Protein AF-A0AAD7LLN9-F1 (afdb_monomer_lite)

Foldseek 3Di:
DADDPQQQLQKKFKDWADPDDDDLVLQVVVQCCQLPVPPFWDDPDSGMTGGPHNVSVVCCLQVNDCDDPNIGMAMDRDDRPDDSVRDDRVDHDDDDDDPDDDPVCLDQVNVVVVQVVPDPRDDDDSPPDD

Organism: Quillaja saponaria (NCBI:txid32244)

Sequence (130 aa):
MGLTEEVENKTLVAKIVMSKPMNVNAVKSILLRAWHPNGGAAIQRLEHSVFKSEEERNIIEDEGPLSVFGNQVIMKRWPSKATLDEIDFSTTSFWLHARGLPPGLRIEANGWLLGAQVGKFLEVTNGGER

pLDDT: mean 75.22, std 12.17, range [36.16, 91.06]

Secondary structure (DSSP, 8-state):
-PPPHHHHTTEEEEEEE-SS---HHHHHHHHHHHH-TTS--EEEETTEEE-SSHHHHHHHHHHS-S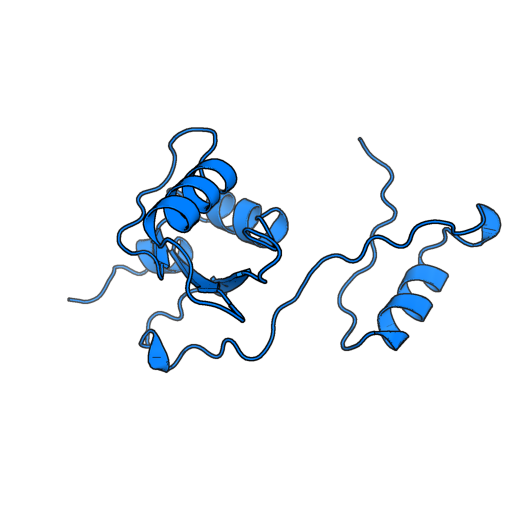EETTEEEEEEEPPTT--GGGS--S---------S--GGG-SHHHHHHHHHTTSS----------

Radius of gyration: 17.03 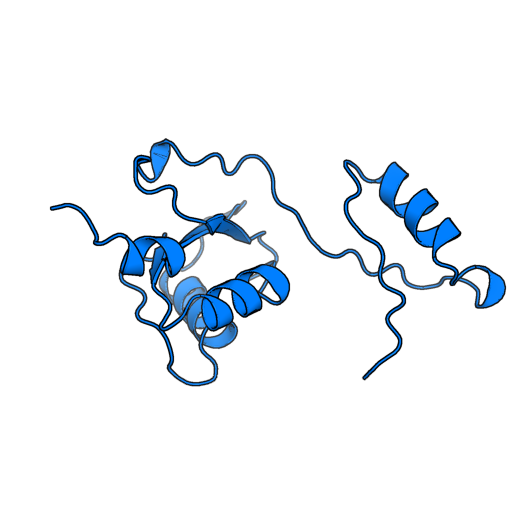Å; chains: 1; bounding box: 39×35×44 Å

Structure (mmCIF, N/CA/C/O backbone):
data_AF-A0AAD7LLN9-F1
#
_entry.id   AF-A0AAD7LLN9-F1
#
loop_
_atom_site.group_PDB
_atom_site.id
_atom_site.type_symbol
_atom_site.label_atom_id
_atom_site.label_alt_id
_atom_site.label_comp_id
_atom_site.label_asym_id
_atom_site.label_entity_id
_atom_site.label_seq_id
_atom_site.pdbx_PDB_ins_code
_atom_site.Cartn_x
_atom_site.Cartn_y
_atom_site.Cartn_z
_atom_site.occupancy
_atom_site.B_iso_or_equiv
_atom_site.auth_seq_id
_atom_site.auth_comp_id
_atom_site.auth_asym_id
_atom_site.auth_atom_id
_atom_site.pdbx_PDB_model_num
ATOM 1 N N . MET A 1 1 ? -20.807 5.720 19.784 1.00 37.66 1 MET A N 1
ATOM 2 C CA . MET A 1 1 ? -19.883 6.799 20.186 1.00 37.66 1 MET A CA 1
ATOM 3 C C . MET A 1 1 ? -19.111 7.155 18.930 1.00 37.66 1 MET A C 1
ATOM 5 O O . MET A 1 1 ? -18.342 6.320 18.479 1.00 37.66 1 MET A O 1
ATOM 9 N N . GLY A 1 2 ? -19.468 8.257 18.266 1.00 45.22 2 GLY A N 1
ATOM 10 C CA . GLY A 1 2 ? -18.829 8.653 17.007 1.00 45.22 2 GLY A CA 1
ATOM 11 C C . GLY A 1 2 ? -17.394 9.090 17.275 1.00 45.22 2 GLY A C 1
ATOM 12 O O . GLY A 1 2 ? -17.155 9.799 18.253 1.00 45.22 2 GLY A O 1
ATOM 13 N N . LEU A 1 3 ? -16.454 8.615 16.462 1.00 52.66 3 LEU A N 1
ATOM 14 C CA . LEU A 1 3 ? -15.095 9.149 16.445 1.00 52.66 3 LEU A CA 1
ATOM 15 C C . LEU A 1 3 ? -15.164 10.595 15.924 1.00 52.66 3 LEU A C 1
ATOM 17 O O . LEU A 1 3 ? -16.052 10.932 15.145 1.00 52.66 3 LEU A O 1
ATOM 21 N N . THR A 1 4 ? -14.299 11.475 16.421 1.00 58.25 4 THR A N 1
ATOM 22 C CA . THR A 1 4 ? -14.208 12.852 15.922 1.00 58.25 4 THR A CA 1
ATOM 23 C C . THR A 1 4 ? -13.581 12.851 14.525 1.00 58.25 4 THR A C 1
ATOM 25 O O . THR A 1 4 ? -12.720 12.019 14.251 1.00 58.25 4 THR A O 1
ATOM 28 N N . GLU A 1 5 ? -13.963 13.794 13.660 1.00 59.72 5 GLU A N 1
ATOM 29 C CA . GLU A 1 5 ? -13.456 13.946 12.276 1.00 59.72 5 GLU A CA 1
ATOM 30 C C . GLU A 1 5 ? -11.912 13.936 12.197 1.00 59.72 5 GLU A C 1
ATOM 32 O O . GLU A 1 5 ? -11.308 13.372 11.289 1.00 59.72 5 GLU A O 1
ATOM 37 N N . GLU A 1 6 ? -11.248 14.452 13.234 1.00 59.22 6 GLU A N 1
ATOM 38 C CA . GLU A 1 6 ? -9.788 14.437 13.362 1.00 59.22 6 GLU A CA 1
ATOM 39 C C . GLU A 1 6 ? -9.187 13.023 13.507 1.00 59.22 6 GLU A C 1
ATOM 41 O O . GLU A 1 6 ? -8.081 12.759 13.039 1.00 59.22 6 GLU A O 1
ATOM 46 N N . VAL A 1 7 ? -9.896 12.094 14.154 1.00 63.81 7 VAL A N 1
ATOM 47 C CA . VAL A 1 7 ? -9.470 10.690 14.269 1.00 63.81 7 VAL A CA 1
ATOM 48 C C . VAL A 1 7 ? -9.667 9.966 12.937 1.00 63.81 7 VAL A C 1
ATOM 50 O O . VAL A 1 7 ? -8.888 9.078 12.598 1.00 63.81 7 VAL A O 1
ATOM 53 N N . GLU A 1 8 ? -10.666 10.361 12.152 1.00 67.94 8 GLU A N 1
ATOM 54 C CA . GLU A 1 8 ? -11.024 9.721 10.883 1.00 67.94 8 GLU A CA 1
ATOM 55 C C . GLU A 1 8 ? -9.929 9.903 9.833 1.00 67.94 8 GLU A C 1
ATOM 57 O O . GLU A 1 8 ? -9.432 8.916 9.284 1.00 67.94 8 GLU A O 1
ATOM 62 N N . ASN A 1 9 ? -9.460 11.138 9.635 1.00 71.88 9 ASN A N 1
ATOM 63 C CA . ASN A 1 9 ? -8.377 11.418 8.688 1.00 71.88 9 ASN A CA 1
ATOM 64 C C . ASN A 1 9 ? -7.047 10.768 9.085 1.00 71.88 9 ASN A C 1
ATOM 66 O O . ASN A 1 9 ? -6.151 10.601 8.258 1.00 71.88 9 ASN A O 1
ATOM 70 N N . LYS A 1 10 ? -6.927 10.358 10.347 1.00 75.25 10 LYS A N 1
ATOM 71 C CA . LYS A 1 10 ? -5.749 9.697 10.897 1.00 75.25 10 LYS A CA 1
ATOM 72 C C . LYS A 1 10 ? -5.913 8.182 10.994 1.00 75.25 10 LYS A C 1
ATOM 74 O O . LYS A 1 10 ? -5.039 7.535 11.554 1.00 75.25 10 LYS A O 1
ATOM 79 N N . THR A 1 11 ? -6.986 7.578 10.480 1.00 77.88 11 THR A N 1
ATOM 80 C CA . THR A 1 11 ? -7.225 6.132 10.632 1.00 77.88 11 THR A CA 1
ATOM 81 C C . THR A 1 11 ? -6.987 5.360 9.331 1.00 77.88 11 THR A C 1
ATOM 83 O O . THR A 1 11 ? -7.528 5.693 8.272 1.00 77.88 11 THR A O 1
ATOM 86 N N . LEU A 1 12 ? -6.211 4.272 9.417 1.00 80.12 12 LEU A N 1
ATOM 87 C CA . LEU A 1 12 ? -6.177 3.218 8.397 1.00 80.12 12 LEU A CA 1
ATOM 88 C C . LEU A 1 12 ? -6.818 1.945 8.912 1.00 80.12 12 LEU A C 1
ATOM 90 O O . LEU A 1 12 ? -6.664 1.565 10.070 1.00 80.12 12 LEU A O 1
ATOM 94 N N . VAL A 1 13 ? -7.452 1.243 7.988 1.00 81.75 13 VAL A N 1
ATOM 95 C CA . VAL A 1 13 ? -7.971 -0.105 8.168 1.00 81.75 13 VAL A CA 1
ATOM 96 C C . VAL A 1 13 ? -7.126 -1.041 7.341 1.00 81.75 13 VAL A C 1
ATOM 98 O O . VAL A 1 13 ? -6.824 -0.734 6.187 1.00 81.75 13 VAL A O 1
ATOM 101 N N . ALA A 1 14 ? -6.749 -2.174 7.916 1.00 79.81 14 ALA A N 1
ATOM 102 C CA . ALA A 1 14 ? -5.925 -3.158 7.244 1.00 79.81 14 ALA A CA 1
ATOM 103 C C . ALA A 1 14 ? -6.585 -4.535 7.269 1.00 79.81 14 ALA A C 1
ATOM 105 O O . ALA A 1 14 ? -7.024 -5.021 8.311 1.00 79.81 14 ALA A O 1
ATOM 106 N N . LYS A 1 15 ? -6.585 -5.197 6.112 1.00 82.38 15 LYS A N 1
ATOM 107 C CA . LYS A 1 15 ? -6.981 -6.595 5.959 1.00 82.38 15 LYS A CA 1
ATOM 108 C C . LYS A 1 15 ? -5.835 -7.382 5.355 1.00 82.38 15 LYS A C 1
ATOM 110 O O . LYS A 1 15 ? -5.232 -6.967 4.370 1.00 82.38 15 LYS A O 1
ATOM 115 N N . ILE A 1 16 ? -5.551 -8.543 5.928 1.00 80.88 16 ILE A N 1
ATOM 116 C CA . ILE A 1 16 ? -4.494 -9.428 5.439 1.00 80.88 16 ILE A CA 1
ATOM 117 C C . ILE A 1 16 ? -5.139 -10.564 4.663 1.00 80.88 16 ILE A C 1
ATOM 119 O O . ILE A 1 16 ? -5.946 -11.318 5.210 1.00 80.88 16 ILE A O 1
ATOM 123 N N . VAL A 1 17 ? -4.768 -10.698 3.394 1.00 80.88 17 VAL A N 1
ATOM 124 C CA . VAL A 1 17 ? -5.216 -11.799 2.542 1.00 80.88 17 VAL A CA 1
ATOM 125 C C . VAL A 1 17 ? -4.273 -12.972 2.766 1.00 80.88 17 VAL A C 1
ATOM 127 O O . VAL A 1 17 ? -3.182 -13.024 2.202 1.00 80.88 17 VAL A O 1
ATOM 130 N N . MET A 1 18 ? -4.680 -13.891 3.642 1.00 78.19 18 MET A N 1
ATOM 131 C CA . MET A 1 18 ? -3.881 -15.052 4.030 1.00 78.19 18 MET A CA 1
ATOM 132 C C . MET A 1 18 ? -4.436 -16.351 3.443 1.00 78.19 18 MET A C 1
ATOM 134 O O . MET A 1 18 ? -5.641 -16.587 3.464 1.00 78.19 18 MET A O 1
ATOM 138 N N . SER A 1 19 ? -3.545 -17.213 2.950 1.00 74.31 19 SER A N 1
ATOM 139 C CA . SER A 1 19 ? -3.906 -18.556 2.457 1.00 74.31 19 SER A CA 1
ATOM 140 C C . SER A 1 19 ? -3.939 -19.616 3.564 1.00 74.31 19 SER A C 1
ATOM 142 O O . SER A 1 19 ? -4.532 -20.680 3.390 1.00 74.31 19 SER A O 1
ATOM 144 N N . LYS A 1 20 ? -3.296 -19.342 4.707 1.00 79.56 20 LYS A N 1
ATOM 145 C CA . LYS A 1 20 ? -3.217 -20.226 5.877 1.00 79.56 20 LYS A CA 1
ATOM 146 C C . LYS A 1 20 ? -3.375 -19.415 7.166 1.00 79.56 20 LYS A C 1
ATOM 148 O O . LYS A 1 20 ? -2.937 -18.263 7.194 1.00 79.56 20 LYS A O 1
ATOM 153 N N . PRO A 1 21 ? -3.931 -20.002 8.242 1.00 77.25 21 PRO A N 1
ATOM 154 C CA . PRO A 1 21 ? -3.974 -19.354 9.547 1.00 77.25 21 PRO A CA 1
ATOM 155 C C . PRO A 1 21 ? -2.561 -18.998 10.021 1.00 77.25 21 PRO A C 1
ATOM 157 O O . PRO A 1 21 ? -1.647 -19.819 9.936 1.00 77.25 21 PRO A O 1
ATOM 160 N N . MET A 1 22 ? -2.385 -17.782 10.535 1.00 75.75 22 MET A N 1
ATOM 161 C CA . MET A 1 22 ? -1.107 -17.294 11.051 1.00 75.75 22 MET A CA 1
ATOM 162 C C . MET A 1 22 ? -1.213 -16.887 12.515 1.00 75.75 22 MET A C 1
ATOM 164 O O . MET A 1 22 ? -2.288 -16.567 13.022 1.00 75.75 22 MET A O 1
ATOM 168 N N . ASN A 1 23 ? -0.064 -16.850 13.193 1.00 82.62 23 ASN A N 1
ATOM 169 C CA . ASN A 1 23 ? 0.016 -16.298 14.535 1.00 82.62 23 ASN A CA 1
ATOM 170 C C . ASN A 1 23 ? -0.266 -14.789 14.485 1.00 82.62 23 ASN A C 1
ATOM 172 O O . ASN A 1 23 ? 0.576 -13.990 14.073 1.00 82.62 23 ASN A O 1
ATOM 176 N N . VAL A 1 24 ? -1.456 -14.417 14.950 1.00 75.38 24 VAL A N 1
ATOM 177 C CA . VAL A 1 24 ? -1.946 -13.037 14.987 1.00 75.38 24 VAL A CA 1
ATOM 178 C C . VAL A 1 24 ? -0.981 -12.104 15.723 1.00 75.38 24 VAL A C 1
ATOM 180 O O . VAL A 1 24 ? -0.779 -10.974 15.292 1.00 75.38 24 VAL A O 1
ATOM 183 N N . ASN A 1 25 ? -0.331 -12.561 16.795 1.00 78.62 25 ASN A N 1
ATOM 184 C CA . ASN A 1 25 ? 0.606 -11.732 17.556 1.00 78.62 25 ASN A CA 1
ATOM 185 C C . ASN A 1 25 ? 1.916 -11.488 16.796 1.00 78.62 25 ASN A C 1
ATOM 187 O O . ASN A 1 25 ? 2.466 -10.392 16.871 1.00 78.62 25 ASN A O 1
ATOM 191 N N . ALA A 1 26 ? 2.394 -12.473 16.033 1.00 80.12 26 ALA A N 1
ATOM 192 C CA . ALA A 1 26 ? 3.573 -12.304 15.182 1.00 80.12 26 ALA A CA 1
ATOM 193 C C . ALA A 1 26 ? 3.294 -11.342 14.018 1.00 80.12 26 ALA A C 1
ATOM 195 O O . ALA A 1 26 ? 4.119 -10.503 13.675 1.00 80.12 26 ALA A O 1
ATOM 196 N N . VAL A 1 27 ? 2.097 -11.424 13.439 1.00 77.62 27 VAL A N 1
ATOM 197 C CA . VAL A 1 27 ? 1.641 -10.472 12.423 1.00 77.62 27 VAL A CA 1
ATOM 198 C C . VAL A 1 27 ? 1.554 -9.057 13.005 1.00 77.62 27 VAL A C 1
ATOM 200 O O . VAL A 1 27 ? 2.079 -8.122 12.403 1.00 77.62 27 VAL A O 1
ATOM 203 N N . LYS A 1 28 ? 0.967 -8.902 14.204 1.00 74.88 28 LYS A N 1
ATOM 204 C CA . LYS A 1 28 ? 0.918 -7.616 14.921 1.00 74.88 28 LYS A CA 1
ATOM 205 C C . LYS A 1 28 ? 2.301 -7.021 15.106 1.00 74.88 28 LYS A C 1
ATOM 207 O O . LYS A 1 28 ? 2.477 -5.845 14.825 1.00 74.88 28 LYS A O 1
ATOM 212 N N . SER A 1 29 ? 3.268 -7.801 15.587 1.00 77.12 29 SER A N 1
ATOM 213 C CA . SER A 1 29 ? 4.600 -7.270 15.885 1.00 77.12 29 SER A CA 1
ATOM 214 C C . SER A 1 29 ? 5.329 -6.790 14.629 1.00 77.12 29 SER A C 1
ATOM 216 O O . SER A 1 29 ? 5.998 -5.760 14.677 1.00 77.12 29 SER A O 1
ATOM 218 N N . ILE A 1 30 ? 5.158 -7.482 13.498 1.00 78.75 30 ILE A N 1
ATOM 219 C CA . ILE A 1 30 ? 5.727 -7.064 12.212 1.00 78.75 30 ILE A CA 1
ATOM 220 C C . ILE A 1 30 ? 5.077 -5.772 11.728 1.00 78.75 30 ILE A C 1
ATOM 222 O O . ILE A 1 30 ? 5.795 -4.828 11.406 1.00 78.75 30 ILE A O 1
ATOM 226 N N . LEU A 1 31 ? 3.742 -5.716 11.706 1.00 75.31 31 LEU A N 1
ATOM 227 C CA . LEU A 1 31 ? 3.016 -4.520 11.277 1.00 75.31 31 LEU A CA 1
ATOM 228 C C . LEU A 1 31 ? 3.339 -3.322 12.170 1.00 75.31 31 LEU A C 1
ATOM 230 O O . LEU A 1 31 ? 3.668 -2.261 11.659 1.00 75.31 31 LEU A O 1
ATOM 234 N N . LEU A 1 32 ? 3.361 -3.513 13.492 1.00 73.31 32 LEU A N 1
ATOM 235 C CA . LEU A 1 32 ? 3.759 -2.483 14.454 1.00 73.31 32 LEU A CA 1
ATOM 236 C C . LEU A 1 32 ? 5.165 -1.954 14.172 1.00 73.31 32 LEU A C 1
ATOM 238 O O . LEU A 1 32 ? 5.376 -0.747 14.162 1.00 73.31 32 LEU A O 1
ATOM 242 N N . ARG A 1 33 ? 6.135 -2.842 13.937 1.00 73.88 33 ARG A N 1
ATOM 243 C CA . ARG A 1 33 ? 7.519 -2.437 13.670 1.00 73.88 33 ARG A CA 1
ATOM 244 C C . AR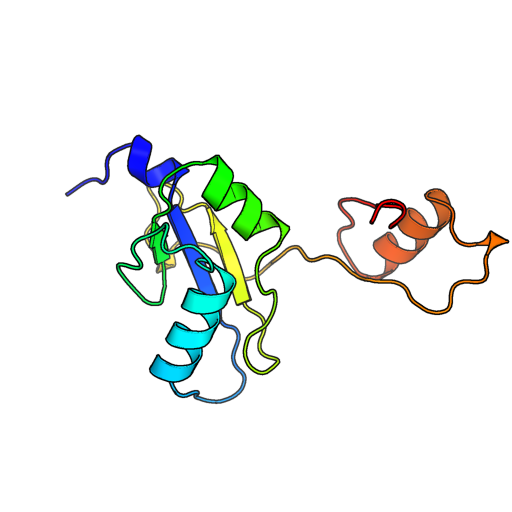G A 1 33 ? 7.655 -1.690 12.346 1.00 73.88 33 ARG A C 1
ATOM 246 O O . ARG A 1 33 ? 8.445 -0.756 12.262 1.00 73.88 33 ARG A O 1
ATOM 253 N N . ALA A 1 34 ? 6.922 -2.123 11.326 1.00 72.31 34 ALA A N 1
ATOM 254 C CA . ALA A 1 34 ? 6.967 -1.525 10.001 1.00 72.31 34 ALA A CA 1
ATOM 255 C C . ALA A 1 34 ? 6.238 -0.174 9.948 1.00 72.31 34 ALA A C 1
ATOM 257 O O . ALA A 1 34 ? 6.729 0.751 9.314 1.00 72.31 34 ALA A O 1
ATOM 258 N N . TRP A 1 35 ? 5.102 -0.044 10.636 1.00 72.19 35 TRP A N 1
ATOM 259 C CA . TRP A 1 35 ? 4.308 1.186 10.669 1.00 72.19 35 TRP A CA 1
ATOM 260 C C . TRP A 1 35 ? 4.770 2.193 11.719 1.00 72.19 35 TRP A C 1
ATOM 262 O O . TRP A 1 35 ? 4.487 3.381 11.597 1.00 72.19 35 TRP A O 1
ATOM 272 N N . HIS A 1 36 ? 5.465 1.740 12.764 1.00 68.62 36 HIS A N 1
ATOM 273 C CA . HIS A 1 36 ? 5.840 2.587 13.896 1.00 68.62 36 HIS A CA 1
ATOM 274 C C . HIS A 1 36 ? 7.301 2.402 14.314 1.00 68.62 36 HIS A C 1
ATOM 276 O O . HIS A 1 36 ? 7.568 2.129 15.489 1.00 68.62 36 HIS A O 1
ATOM 282 N N . PRO A 1 37 ? 8.277 2.610 13.410 1.00 57.19 37 PRO A N 1
ATOM 283 C CA . PRO A 1 37 ? 9.688 2.538 13.782 1.00 57.19 37 PRO A CA 1
ATOM 284 C C . PRO A 1 37 ? 10.050 3.519 14.916 1.00 57.19 37 PRO A C 1
ATOM 286 O O . PRO A 1 37 ? 10.955 3.228 15.692 1.00 57.19 37 PRO A O 1
ATOM 289 N N . ASN A 1 38 ? 9.292 4.618 15.070 1.00 55.81 38 ASN A N 1
ATOM 290 C CA . ASN A 1 38 ? 9.537 5.686 16.050 1.00 55.81 38 ASN A CA 1
ATOM 291 C C . ASN A 1 38 ? 8.427 5.859 17.122 1.00 55.81 38 ASN A C 1
ATOM 293 O O . ASN A 1 38 ? 8.346 6.908 17.757 1.00 55.81 38 ASN A O 1
ATOM 297 N N . GLY A 1 39 ? 7.556 4.860 17.348 1.00 55.03 39 GLY A N 1
ATOM 298 C CA . GLY A 1 39 ? 6.606 4.868 18.486 1.00 55.03 39 GLY A CA 1
ATOM 299 C C . GLY A 1 39 ? 5.438 5.864 18.375 1.00 55.03 39 GLY A C 1
ATOM 300 O O . GLY A 1 39 ? 4.913 6.357 19.377 1.00 55.03 39 GLY A O 1
ATOM 301 N N . GLY A 1 40 ? 5.052 6.203 17.146 1.00 49.69 40 GLY A N 1
ATOM 302 C CA . GLY A 1 40 ? 4.037 7.198 16.826 1.00 49.69 40 GLY A CA 1
ATOM 303 C C . GLY A 1 40 ? 2.632 6.847 17.312 1.00 49.69 40 GLY A C 1
ATOM 304 O O . GLY A 1 40 ? 2.051 7.548 18.132 1.00 49.69 40 GLY A O 1
ATOM 305 N N . ALA A 1 41 ? 2.088 5.743 16.837 1.00 52.00 41 ALA A N 1
ATOM 306 C CA . ALA A 1 41 ? 0.647 5.609 16.733 1.00 52.00 41 ALA A CA 1
ATOM 307 C C . ALA A 1 41 ? 0.078 4.429 17.529 1.00 52.00 41 ALA A C 1
ATOM 309 O O . ALA A 1 41 ? 0.760 3.442 17.812 1.00 52.00 41 ALA A O 1
ATOM 310 N N . ALA A 1 42 ? -1.180 4.574 17.954 1.00 50.41 42 ALA A N 1
ATOM 311 C CA . ALA A 1 42 ? -1.856 3.622 18.824 1.00 50.41 42 ALA A CA 1
ATOM 312 C C . ALA A 1 42 ? -2.684 2.647 17.978 1.00 50.41 42 ALA A C 1
ATOM 314 O O . ALA A 1 42 ? -3.720 3.007 17.415 1.00 50.41 42 ALA A O 1
ATOM 315 N N . ILE A 1 43 ? -2.254 1.384 17.916 1.00 52.47 43 ILE A N 1
ATOM 316 C CA . ILE A 1 43 ? -3.102 0.310 17.391 1.00 52.47 43 ILE A CA 1
ATOM 317 C C . ILE A 1 43 ? -4.178 0.006 18.432 1.00 52.47 43 ILE A C 1
ATOM 319 O O . ILE A 1 43 ? -3.886 -0.571 19.481 1.00 52.47 43 ILE A O 1
ATOM 323 N N . GLN A 1 44 ? -5.430 0.361 18.135 1.00 54.28 44 GLN A N 1
ATOM 324 C CA . GLN A 1 44 ? -6.562 -0.064 18.961 1.00 54.28 44 GLN A CA 1
ATOM 325 C C . GLN A 1 44 ? -6.967 -1.512 18.649 1.00 54.28 44 GLN A C 1
ATOM 327 O O . GLN A 1 44 ? -7.310 -2.253 19.572 1.00 54.28 44 GLN A O 1
ATOM 332 N N . ARG A 1 45 ? -6.892 -1.957 17.380 1.00 55.44 45 ARG A N 1
ATOM 333 C CA . ARG A 1 45 ? -7.212 -3.337 16.961 1.00 55.44 45 ARG A CA 1
ATOM 334 C C . ARG A 1 45 ? -6.357 -3.802 15.782 1.00 55.44 45 ARG A C 1
ATOM 336 O O . ARG A 1 45 ? -5.855 -3.000 15.016 1.00 55.44 45 ARG A O 1
ATOM 343 N N . LEU A 1 46 ? -6.234 -5.122 15.604 1.00 56.25 46 LEU A N 1
ATOM 344 C CA . LEU A 1 46 ? -5.510 -5.739 14.475 1.00 56.25 46 LEU A CA 1
ATOM 345 C C . LEU A 1 46 ? -5.981 -5.215 13.102 1.00 56.25 46 LEU A C 1
ATOM 347 O O . LEU A 1 46 ? -5.216 -5.205 12.147 1.00 56.25 46 LEU A O 1
ATOM 351 N N . GLU A 1 47 ? -7.246 -4.810 13.037 1.00 60.75 47 GLU A N 1
ATOM 352 C CA . GLU A 1 47 ? -7.958 -4.438 11.818 1.00 60.75 47 GLU A CA 1
ATOM 353 C C . GLU A 1 47 ? -7.888 -2.934 11.525 1.00 60.75 47 GLU A C 1
ATOM 355 O O . GLU A 1 47 ? -8.170 -2.541 10.401 1.00 60.75 47 GLU A O 1
ATOM 360 N N . HIS A 1 48 ? -7.497 -2.085 12.486 1.00 66.50 48 HIS A N 1
ATOM 361 C CA . HIS A 1 48 ? -7.348 -0.645 12.256 1.00 66.50 48 HIS A CA 1
ATOM 362 C C . HIS A 1 48 ? -6.334 0.025 13.192 1.00 66.50 48 HIS A C 1
ATOM 364 O O . HIS A 1 48 ? -6.265 -0.250 14.395 1.00 66.50 48 HIS A O 1
ATOM 370 N N . SER A 1 49 ? -5.596 0.974 12.627 1.00 68.38 49 SER A N 1
ATOM 371 C CA . SER A 1 49 ? -4.565 1.765 13.294 1.00 68.38 49 SER A CA 1
ATOM 372 C C . SER A 1 49 ? -4.912 3.246 13.205 1.00 68.38 49 SER A C 1
ATOM 374 O O . SER A 1 49 ? -5.279 3.731 12.134 1.00 68.38 49 SER A O 1
ATOM 376 N N . VAL A 1 50 ? -4.768 3.961 14.323 1.00 65.94 50 VAL A N 1
ATOM 377 C CA . VAL A 1 50 ? -4.948 5.417 14.389 1.00 65.94 50 VAL A CA 1
ATOM 378 C C . VAL A 1 50 ? -3.578 6.072 14.513 1.00 65.94 50 VAL A C 1
ATOM 380 O O . VAL A 1 50 ? -2.850 5.810 15.474 1.00 65.94 50 VAL A O 1
ATOM 383 N N . PHE A 1 51 ? -3.239 6.916 13.545 1.00 70.69 51 PHE A N 1
ATOM 384 C CA . PHE A 1 51 ? -1.978 7.643 13.450 1.00 70.69 51 PHE A CA 1
ATOM 385 C C . PHE A 1 51 ? -2.006 8.973 14.210 1.00 70.69 51 PHE A C 1
ATOM 387 O O . PHE A 1 51 ? -3.070 9.484 14.559 1.00 70.69 51 PHE A O 1
ATOM 394 N N . LYS A 1 52 ? -0.831 9.544 14.506 1.00 66.31 52 LYS A N 1
ATOM 395 C CA . LYS A 1 52 ? -0.737 10.845 15.195 1.00 66.31 52 LYS A CA 1
ATOM 396 C C . LYS A 1 52 ? -1.134 12.005 14.286 1.00 66.31 52 LYS A C 1
ATOM 398 O O . LYS A 1 52 ? -1.723 12.981 14.761 1.00 66.31 52 LYS A O 1
ATOM 403 N N . SER A 1 53 ? -0.821 11.899 12.997 1.00 73.25 53 SER A N 1
ATOM 404 C CA . SER A 1 53 ? -1.129 12.914 11.992 1.00 73.25 53 SER A CA 1
ATOM 405 C C . SER A 1 53 ? -1.514 12.292 10.651 1.00 73.25 53 SER A C 1
ATOM 407 O O . SER A 1 53 ? -1.300 11.100 10.413 1.00 73.25 53 SER A O 1
ATOM 409 N N . GLU A 1 54 ? -2.109 13.108 9.782 1.00 78.00 54 GLU A N 1
ATOM 410 C CA . GLU A 1 54 ? -2.463 12.700 8.421 1.00 78.00 54 GLU A CA 1
ATOM 411 C C . GLU A 1 54 ? -1.208 12.394 7.593 1.00 78.00 54 GLU A C 1
ATOM 413 O O . GLU A 1 54 ? -1.206 11.454 6.803 1.00 78.00 54 GLU A O 1
ATOM 418 N N . GLU A 1 55 ? -0.114 13.126 7.817 1.00 78.31 55 GLU A N 1
ATOM 419 C CA . GLU A 1 55 ? 1.170 12.907 7.149 1.00 78.31 55 GLU A CA 1
ATOM 420 C C . GLU A 1 55 ? 1.769 11.547 7.510 1.00 78.31 55 GLU A C 1
ATOM 422 O O . GLU A 1 55 ? 2.180 10.811 6.618 1.00 78.31 55 GLU A O 1
ATOM 427 N N . GLU A 1 56 ? 1.770 11.172 8.796 1.00 74.75 56 GLU A N 1
ATOM 428 C CA . GLU A 1 56 ? 2.238 9.847 9.229 1.00 74.75 56 GLU A CA 1
ATOM 429 C C . GLU A 1 56 ? 1.415 8.738 8.561 1.00 74.75 56 GLU A C 1
ATOM 431 O O . GLU A 1 56 ? 1.957 7.750 8.065 1.00 74.75 56 GLU A O 1
ATOM 436 N N . ARG A 1 57 ? 0.096 8.930 8.488 1.00 80.50 57 ARG A N 1
ATOM 437 C CA . ARG A 1 57 ? -0.820 8.000 7.833 1.00 80.50 57 ARG A CA 1
ATOM 438 C C . ARG A 1 57 ? -0.573 7.903 6.321 1.00 80.50 57 ARG A C 1
ATOM 440 O O . ARG A 1 57 ? -0.616 6.798 5.787 1.00 80.50 57 ARG A O 1
ATOM 447 N N . ASN A 1 58 ? -0.312 9.020 5.641 1.00 79.69 58 ASN A N 1
ATOM 448 C CA . ASN A 1 58 ? -0.005 9.044 4.206 1.00 79.69 58 ASN A CA 1
ATOM 449 C C . ASN A 1 58 ? 1.327 8.347 3.905 1.00 79.69 58 ASN A C 1
ATOM 451 O O . ASN A 1 58 ? 1.373 7.508 3.016 1.00 79.69 58 ASN A O 1
ATOM 455 N N . ILE A 1 59 ? 2.369 8.590 4.709 1.00 77.25 59 ILE A N 1
ATOM 456 C CA . ILE A 1 59 ? 3.659 7.894 4.574 1.00 77.25 59 ILE A CA 1
ATOM 457 C C . ILE A 1 59 ? 3.468 6.379 4.684 1.00 77.25 59 ILE A C 1
ATOM 459 O O . ILE A 1 59 ? 4.014 5.630 3.885 1.00 77.25 59 ILE A O 1
ATOM 463 N N . ILE A 1 60 ? 2.669 5.900 5.641 1.00 76.44 60 ILE A N 1
ATOM 464 C CA . ILE A 1 60 ? 2.405 4.462 5.779 1.00 76.44 60 ILE A CA 1
ATOM 465 C C . ILE A 1 60 ? 1.510 3.911 4.662 1.00 76.44 60 ILE A C 1
ATOM 467 O O . ILE A 1 60 ? 1.672 2.754 4.280 1.00 76.44 60 ILE A O 1
ATOM 471 N N . GLU A 1 61 ? 0.581 4.701 4.124 1.00 77.25 61 GLU A N 1
ATOM 472 C CA . GLU A 1 61 ? -0.188 4.309 2.938 1.00 77.25 61 GLU A CA 1
ATOM 473 C C . GLU A 1 61 ? 0.721 4.135 1.709 1.00 77.25 61 GLU A C 1
ATOM 475 O O . GLU A 1 61 ? 0.560 3.150 0.987 1.00 77.25 61 GLU A O 1
ATOM 480 N N . ASP A 1 62 ? 1.699 5.025 1.526 1.00 75.75 62 ASP A N 1
ATOM 481 C CA . ASP A 1 62 ? 2.582 5.052 0.354 1.00 75.75 62 ASP A CA 1
ATOM 482 C C . ASP A 1 62 ? 3.788 4.096 0.476 1.00 75.75 62 ASP A C 1
ATOM 484 O O . ASP A 1 62 ? 4.165 3.432 -0.492 1.00 75.75 62 ASP A O 1
ATOM 488 N N . GLU A 1 63 ? 4.393 3.997 1.665 1.00 70.94 63 GLU A N 1
ATOM 489 C CA . GLU A 1 63 ? 5.621 3.226 1.926 1.00 70.94 63 GLU A CA 1
ATOM 490 C C . GLU A 1 63 ? 5.387 1.900 2.666 1.00 70.94 63 GLU A C 1
ATOM 492 O O . GLU A 1 63 ? 6.309 1.089 2.808 1.00 70.94 63 GLU A O 1
ATOM 497 N N . GLY A 1 64 ? 4.182 1.679 3.199 1.00 66.00 64 GLY A N 1
ATOM 498 C CA . GLY A 1 64 ? 3.916 0.611 4.156 1.00 66.00 64 GLY A CA 1
ATOM 499 C C . GLY A 1 64 ? 4.182 -0.803 3.623 1.00 66.00 64 GLY A C 1
ATOM 500 O O . GLY A 1 64 ? 4.180 -1.057 2.419 1.00 66.00 64 GLY A O 1
ATOM 501 N N . PRO A 1 65 ? 4.393 -1.782 4.520 1.00 59.88 65 PRO A N 1
ATOM 502 C CA . PRO A 1 65 ? 4.627 -3.169 4.151 1.00 59.88 65 PRO A CA 1
ATOM 503 C C . PRO A 1 65 ? 3.445 -3.717 3.348 1.00 59.88 65 PRO A C 1
ATOM 505 O O . PRO A 1 65 ? 2.381 -4.020 3.883 1.00 59.88 65 PRO A O 1
ATOM 508 N N . LEU A 1 66 ? 3.672 -3.922 2.055 1.00 71.00 66 LEU A N 1
ATOM 509 C CA . LEU A 1 66 ? 2.684 -4.513 1.154 1.00 71.00 66 LEU A CA 1
ATOM 510 C C . LEU A 1 66 ? 2.533 -6.029 1.374 1.00 71.00 66 LEU A C 1
ATOM 512 O O . LEU A 1 66 ? 1.622 -6.647 0.830 1.00 71.00 66 LEU A O 1
ATOM 516 N N . SER A 1 67 ? 3.373 -6.646 2.216 1.00 74.06 67 SER A N 1
ATOM 517 C CA . SER A 1 67 ? 3.185 -8.035 2.635 1.00 74.06 67 SER A CA 1
ATOM 518 C C . SER A 1 67 ? 3.743 -8.354 4.026 1.00 74.06 67 SER A C 1
ATOM 520 O O . SER A 1 67 ? 4.744 -7.789 4.465 1.00 74.06 67 SER A O 1
ATOM 522 N N . VAL A 1 68 ? 3.110 -9.312 4.708 1.00 75.56 68 VAL A N 1
ATOM 523 C CA . VAL A 1 68 ? 3.568 -9.910 5.971 1.00 75.56 68 VAL A CA 1
ATOM 524 C C . VAL A 1 68 ? 3.645 -11.420 5.788 1.00 75.56 68 VAL A C 1
ATOM 526 O O . VAL A 1 68 ? 2.660 -12.061 5.423 1.00 75.56 68 VAL A O 1
ATOM 529 N N . PHE A 1 69 ? 4.826 -12.003 6.015 1.00 75.56 69 PHE A N 1
ATOM 530 C CA . PHE A 1 69 ? 5.098 -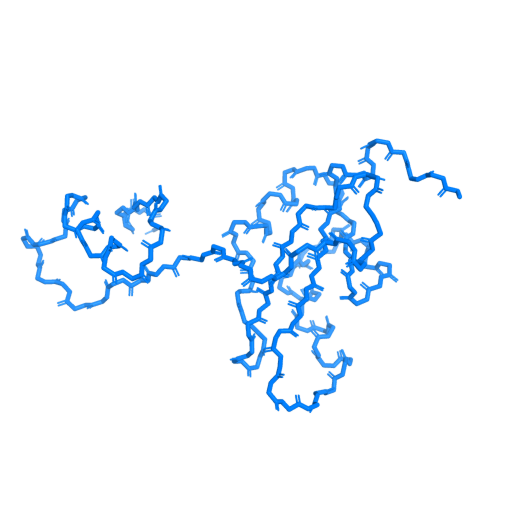13.422 5.734 1.00 75.56 69 PHE A CA 1
ATOM 531 C C . PHE A 1 69 ? 4.700 -13.852 4.306 1.00 75.56 69 PHE A C 1
ATOM 533 O O . PHE A 1 69 ? 4.192 -14.951 4.102 1.00 75.56 69 PHE A O 1
ATOM 540 N N . GLY A 1 70 ? 4.877 -12.967 3.318 1.00 75.94 70 GLY A N 1
ATOM 541 C CA . GLY A 1 70 ? 4.482 -13.217 1.926 1.00 75.94 70 GLY A CA 1
ATOM 542 C C . GLY A 1 70 ? 2.972 -13.153 1.655 1.00 75.94 70 GLY A C 1
ATOM 543 O O . GLY A 1 70 ? 2.554 -13.429 0.536 1.00 75.94 70 GLY A O 1
ATOM 544 N N . ASN A 1 71 ? 2.152 -12.785 2.645 1.00 80.12 71 ASN A N 1
ATOM 545 C CA . ASN A 1 71 ? 0.716 -12.551 2.477 1.00 80.12 71 ASN A CA 1
ATOM 546 C C . ASN A 1 71 ? 0.456 -11.060 2.267 1.00 80.12 71 ASN A C 1
ATOM 548 O O . ASN A 1 71 ? 1.024 -10.237 2.987 1.00 80.12 71 ASN A O 1
ATOM 552 N N . GLN A 1 72 ? -0.412 -10.718 1.316 1.00 81.44 72 GLN A N 1
ATOM 553 C CA . GLN A 1 72 ? -0.720 -9.330 0.975 1.00 81.44 72 GLN A CA 1
ATOM 554 C C . GLN A 1 72 ? -1.453 -8.633 2.126 1.00 81.44 72 GLN A C 1
ATOM 556 O O . GLN A 1 72 ? -2.430 -9.161 2.665 1.00 81.44 72 GLN A O 1
ATOM 561 N N . VAL A 1 73 ? -1.010 -7.423 2.459 1.00 81.75 73 VAL A N 1
ATOM 562 C CA . VAL A 1 73 ? -1.735 -6.511 3.350 1.00 81.75 73 VAL A CA 1
ATOM 563 C C . VAL A 1 73 ? -2.441 -5.474 2.483 1.00 81.75 73 VAL A C 1
ATOM 565 O O . VAL A 1 73 ? -1.815 -4.835 1.641 1.00 81.75 73 VAL A O 1
ATOM 568 N N . ILE A 1 74 ? -3.750 -5.328 2.661 1.00 83.69 74 ILE A N 1
ATOM 569 C CA . ILE A 1 74 ? -4.570 -4.325 1.981 1.00 83.69 74 ILE A CA 1
ATOM 570 C C . ILE A 1 74 ? -4.932 -3.261 3.001 1.00 83.69 74 ILE A C 1
ATOM 572 O O . ILE A 1 74 ? -5.593 -3.564 3.993 1.00 83.69 74 ILE A O 1
ATOM 576 N N . MET A 1 75 ? -4.514 -2.025 2.743 1.00 81.81 75 MET A N 1
ATOM 577 C CA . MET A 1 75 ? -4.804 -0.871 3.589 1.00 81.81 75 MET A CA 1
ATOM 578 C C . MET A 1 75 ? -5.810 0.056 2.902 1.00 81.81 75 MET A C 1
ATOM 580 O O . MET A 1 75 ? -5.780 0.215 1.680 1.00 81.81 75 MET A O 1
ATOM 584 N N . LYS A 1 76 ? -6.714 0.651 3.682 1.00 83.38 76 LYS A N 1
ATOM 585 C CA . LYS A 1 76 ? -7.706 1.634 3.225 1.00 83.38 76 LYS A CA 1
ATOM 586 C C . LYS A 1 76 ? -7.876 2.736 4.275 1.00 83.38 76 LYS A C 1
ATOM 588 O O . LYS A 1 76 ? -7.851 2.460 5.473 1.00 83.38 76 LYS A O 1
ATOM 593 N N . ARG A 1 77 ? -8.083 3.979 3.826 1.00 84.75 77 ARG A N 1
ATOM 594 C CA . ARG A 1 77 ? -8.676 5.075 4.626 1.00 84.75 77 ARG A CA 1
ATOM 595 C C . ARG A 1 77 ? -9.980 4.571 5.264 1.00 84.75 77 ARG A C 1
ATOM 597 O O . ARG A 1 77 ? -10.790 3.986 4.546 1.00 84.75 77 ARG A O 1
ATOM 604 N N . TRP A 1 78 ? -10.195 4.794 6.562 1.00 80.50 78 TRP A N 1
ATOM 605 C CA . TRP A 1 78 ? -11.492 4.487 7.179 1.00 80.50 78 TRP A CA 1
ATOM 606 C C . TRP A 1 78 ? -12.538 5.528 6.733 1.00 80.50 78 TRP A C 1
ATOM 608 O O . TRP A 1 78 ? -12.367 6.708 7.039 1.00 80.50 78 TRP A O 1
ATOM 618 N N . PRO A 1 79 ? -13.632 5.148 6.048 1.00 70.81 79 PRO A N 1
ATOM 619 C CA . PRO A 1 79 ? -14.72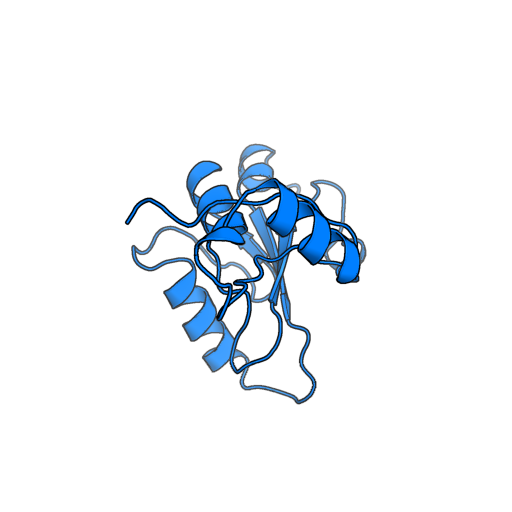5 6.071 5.760 1.00 70.81 79 PRO A CA 1
ATOM 620 C C . PRO A 1 79 ? -15.570 6.259 7.024 1.00 70.81 79 PRO A C 1
ATOM 622 O O . PRO A 1 79 ? -16.129 5.296 7.537 1.00 70.81 79 PRO A O 1
ATOM 625 N N . SER A 1 80 ? -15.700 7.491 7.512 1.00 67.44 80 SER A N 1
ATOM 626 C CA . SER A 1 80 ? -16.389 7.873 8.763 1.00 67.44 80 SER A CA 1
ATOM 627 C C . SER A 1 80 ? -17.738 7.198 9.047 1.00 67.44 80 SER A C 1
ATOM 629 O O . SER A 1 80 ? -18.094 6.954 10.199 1.00 67.44 80 SER A O 1
ATOM 631 N N . LYS A 1 81 ? -18.493 6.865 7.996 1.00 71.50 81 LYS A N 1
ATOM 632 C CA . LYS A 1 81 ? -19.838 6.272 8.081 1.00 71.50 81 LYS A CA 1
ATOM 633 C C . LYS A 1 81 ? -19.891 4.771 7.801 1.00 71.50 81 LYS A C 1
ATOM 635 O O . LYS A 1 81 ? -20.969 4.201 7.917 1.00 71.50 81 LYS A O 1
ATOM 640 N N . ALA A 1 82 ? -18.776 4.162 7.409 1.00 73.50 82 ALA A N 1
ATOM 641 C CA . ALA A 1 82 ? -18.707 2.741 7.112 1.00 73.50 82 ALA A CA 1
ATOM 642 C C . ALA A 1 82 ? -18.269 1.965 8.355 1.00 73.50 82 ALA A C 1
ATOM 644 O O . ALA A 1 82 ? -17.375 2.383 9.086 1.00 73.50 82 ALA A O 1
ATOM 645 N N . THR A 1 83 ? -18.888 0.821 8.586 1.00 76.81 83 THR A N 1
ATOM 646 C CA . THR A 1 83 ? -18.402 -0.238 9.467 1.00 76.81 83 THR A CA 1
ATOM 647 C C . THR A 1 83 ? -17.242 -0.989 8.805 1.00 76.81 83 THR A C 1
ATOM 649 O O . THR A 1 83 ? -17.052 -0.909 7.592 1.00 76.81 83 THR A O 1
ATOM 652 N N . LEU A 1 84 ? -16.468 -1.756 9.587 1.00 71.62 84 LEU A N 1
ATOM 653 C CA . LEU A 1 84 ? -15.376 -2.592 9.056 1.00 71.62 84 LEU A CA 1
ATOM 654 C C . LEU A 1 84 ? -15.833 -3.500 7.905 1.00 71.62 84 LEU A C 1
ATOM 656 O O . LEU A 1 84 ? -15.085 -3.701 6.951 1.00 71.62 84 LEU A O 1
ATOM 660 N N . ASP A 1 85 ? -17.053 -4.029 8.007 1.00 77.75 85 ASP A N 1
ATOM 661 C CA . ASP A 1 85 ? -17.634 -4.963 7.042 1.00 77.75 85 ASP A CA 1
ATOM 662 C C . ASP A 1 85 ? -18.084 -4.278 5.740 1.00 77.75 85 ASP A C 1
ATOM 664 O O . ASP A 1 85 ? -18.190 -4.930 4.703 1.00 77.75 85 ASP A O 1
ATOM 668 N N . GLU A 1 86 ? -18.317 -2.964 5.771 1.00 83.31 86 GLU A N 1
ATOM 669 C CA . GLU A 1 86 ? -18.705 -2.159 4.605 1.00 83.31 86 GLU A CA 1
ATOM 670 C C . GLU A 1 86 ? -17.497 -1.674 3.789 1.00 83.31 86 GLU A C 1
ATOM 672 O O . GLU A 1 86 ? -17.661 -1.130 2.695 1.00 83.31 86 GLU A O 1
ATOM 677 N N . ILE A 1 87 ? -16.275 -1.868 4.293 1.00 83.06 87 ILE A N 1
ATOM 678 C CA . ILE A 1 87 ? -15.056 -1.481 3.583 1.00 83.06 87 ILE A CA 1
ATOM 679 C C . ILE A 1 87 ? -14.702 -2.555 2.552 1.00 83.06 87 ILE A C 1
ATOM 681 O O . ILE A 1 87 ? -14.440 -3.715 2.878 1.00 83.06 87 ILE A O 1
ATOM 685 N N . ASP A 1 88 ? -14.631 -2.150 1.283 1.00 85.19 88 ASP A N 1
ATOM 686 C CA . ASP A 1 88 ? -14.221 -3.036 0.200 1.00 85.19 88 ASP A CA 1
ATOM 687 C C . ASP A 1 88 ? -12.694 -3.237 0.168 1.00 85.19 88 ASP A C 1
ATOM 689 O O . ASP A 1 88 ? -11.911 -2.336 -0.156 1.00 85.19 88 ASP A O 1
ATOM 693 N N . PHE A 1 89 ? -12.278 -4.469 0.467 1.00 84.31 89 PHE A N 1
ATOM 694 C CA . PHE A 1 89 ? -10.892 -4.937 0.395 1.00 84.31 89 PHE A CA 1
ATOM 695 C C . PHE A 1 89 ? -10.615 -5.816 -0.836 1.00 84.31 89 PHE A C 1
ATOM 697 O O . PHE A 1 89 ? -9.608 -6.517 -0.864 1.00 84.31 89 PHE A O 1
ATOM 704 N N . SER A 1 90 ? -11.491 -5.835 -1.843 1.00 85.38 90 SER A N 1
ATOM 705 C CA . SER A 1 90 ? -11.305 -6.643 -3.058 1.00 85.38 90 SER A CA 1
ATOM 706 C C . SER A 1 90 ? -10.144 -6.164 -3.939 1.00 85.38 90 SER A C 1
ATOM 708 O O . SER A 1 90 ? -9.610 -6.938 -4.733 1.00 85.38 90 SER A O 1
ATOM 710 N N . THR A 1 91 ? -9.728 -4.902 -3.793 1.00 84.25 91 THR A N 1
ATOM 711 C CA . THR A 1 91 ? -8.689 -4.269 -4.615 1.00 84.25 91 THR A CA 1
ATOM 712 C C . THR A 1 91 ? -7.677 -3.492 -3.778 1.00 84.25 91 THR A C 1
ATOM 714 O O . THR A 1 91 ? -8.006 -2.887 -2.752 1.00 84.25 91 THR A O 1
ATOM 717 N N . THR A 1 92 ? -6.430 -3.451 -4.245 1.00 84.06 92 THR A N 1
ATOM 718 C CA . THR A 1 92 ? -5.350 -2.656 -3.654 1.00 84.06 92 THR A CA 1
ATOM 719 C C . THR A 1 92 ? -4.393 -2.166 -4.736 1.00 84.06 92 THR A C 1
ATOM 721 O O . THR A 1 92 ? -4.286 -2.789 -5.792 1.00 84.06 92 THR A O 1
ATOM 724 N N . SER A 1 93 ? -3.719 -1.053 -4.464 1.00 83.44 93 SER A N 1
ATOM 725 C CA . SER A 1 93 ? -2.680 -0.487 -5.322 1.00 83.44 93 SER A CA 1
ATOM 726 C C . SER A 1 93 ? -1.321 -0.783 -4.703 1.00 83.44 93 SER A C 1
ATOM 728 O O . SER A 1 93 ? -1.183 -0.765 -3.483 1.00 83.44 93 SER A O 1
ATOM 730 N N . PHE A 1 94 ? -0.322 -1.070 -5.528 1.00 79.19 94 PHE A N 1
ATOM 731 C CA . PHE A 1 94 ? 1.031 -1.356 -5.066 1.00 79.19 94 PHE A CA 1
ATOM 732 C C . PHE A 1 94 ? 2.053 -0.979 -6.131 1.00 79.19 94 PHE A C 1
ATOM 734 O O . PHE A 1 94 ? 1.757 -0.980 -7.327 1.00 79.19 94 PHE A O 1
ATOM 741 N N . TRP A 1 95 ? 3.276 -0.705 -5.687 1.00 81.00 95 TRP A N 1
ATOM 742 C CA . TRP A 1 95 ? 4.402 -0.464 -6.577 1.00 81.00 95 TRP A CA 1
ATOM 743 C C . TRP A 1 95 ? 4.958 -1.772 -7.138 1.00 81.00 95 TRP A C 1
ATOM 745 O O . TRP A 1 95 ? 5.204 -2.738 -6.412 1.00 81.00 95 TRP A O 1
ATOM 755 N N . LEU A 1 96 ? 5.207 -1.782 -8.446 1.00 81.69 96 LEU A N 1
ATOM 756 C CA . LEU A 1 96 ? 5.909 -2.856 -9.138 1.00 81.69 96 LEU A CA 1
ATOM 757 C C . LEU A 1 96 ? 7.294 -2.381 -9.556 1.00 81.69 96 LEU A C 1
ATOM 759 O O . LEU A 1 96 ? 7.437 -1.410 -10.293 1.00 81.69 96 LEU A O 1
ATOM 763 N N . HIS A 1 97 ? 8.323 -3.108 -9.130 1.00 84.25 97 HIS A N 1
ATOM 764 C CA . HIS A 1 97 ? 9.692 -2.828 -9.542 1.00 84.25 97 HIS A CA 1
ATOM 765 C C . HIS A 1 97 ? 10.073 -3.690 -10.754 1.00 84.25 97 HIS A C 1
ATOM 767 O O . HIS A 1 97 ? 10.389 -4.877 -10.621 1.00 84.25 97 HIS A O 1
ATOM 773 N N . ALA A 1 98 ? 10.077 -3.078 -11.941 1.00 84.00 98 ALA A N 1
ATOM 774 C CA . ALA A 1 98 ? 10.546 -3.712 -13.169 1.00 84.00 98 ALA A CA 1
ATOM 775 C C . ALA A 1 98 ? 12.083 -3.821 -13.177 1.00 84.00 98 ALA A C 1
ATOM 777 O O . ALA A 1 98 ? 12.797 -2.828 -13.308 1.00 84.00 98 ALA A O 1
ATOM 778 N N . ARG A 1 99 ? 12.604 -5.046 -13.041 1.00 85.12 99 ARG A N 1
ATOM 779 C CA . ARG A 1 99 ? 14.048 -5.337 -13.055 1.00 85.12 99 ARG A CA 1
ATOM 780 C C . ARG A 1 99 ? 14.481 -5.919 -14.400 1.00 85.12 99 ARG A C 1
ATOM 782 O O . ARG A 1 99 ? 13.696 -6.567 -15.081 1.00 85.12 99 ARG A O 1
ATOM 789 N N . GLY A 1 100 ? 15.750 -5.715 -14.757 1.00 86.62 100 GLY A N 1
ATOM 790 C CA . GLY A 1 100 ? 16.341 -6.282 -15.978 1.00 86.62 100 GLY A CA 1
ATOM 791 C C . GLY A 1 100 ? 16.070 -5.490 -17.260 1.00 86.62 100 GLY A C 1
ATOM 792 O O . GLY A 1 100 ? 16.393 -5.971 -18.341 1.00 86.62 100 GLY A O 1
ATOM 793 N N . LEU A 1 101 ? 15.521 -4.274 -17.163 1.00 87.00 101 LEU A N 1
ATOM 794 C CA . LEU A 1 101 ? 15.317 -3.416 -18.330 1.00 87.00 101 LEU A CA 1
ATOM 795 C C . LEU A 1 101 ? 16.666 -2.898 -18.874 1.00 87.00 101 LEU A C 1
ATOM 797 O O . LEU A 1 101 ? 17.448 -2.308 -18.106 1.00 87.00 101 LEU A O 1
ATOM 801 N N . PRO A 1 102 ? 16.946 -3.073 -20.182 1.00 90.62 102 PRO A N 1
ATOM 802 C CA . PRO A 1 102 ? 18.067 -2.425 -20.858 1.00 90.62 102 PRO A CA 1
ATOM 803 C C . PRO A 1 102 ? 18.053 -0.905 -20.629 1.00 90.62 102 PRO A C 1
ATOM 805 O O . PRO A 1 102 ? 16.967 -0.326 -20.612 1.00 90.62 102 PRO A O 1
ATOM 808 N N . PRO A 1 103 ? 19.211 -0.228 -20.489 1.00 86.38 103 PRO A N 1
ATOM 809 C CA . PRO A 1 103 ? 19.261 1.204 -20.175 1.00 86.38 103 PRO A CA 1
ATOM 810 C C . PRO A 1 103 ? 18.421 2.091 -21.104 1.00 86.38 103 PRO A C 1
ATOM 812 O O . PRO A 1 103 ? 17.684 2.941 -20.619 1.00 86.38 103 PRO A O 1
ATOM 815 N N . GLY A 1 104 ? 18.442 1.835 -22.418 1.00 88.56 104 GLY A N 1
ATOM 816 C CA . GLY A 1 104 ? 17.645 2.588 -23.397 1.00 88.56 104 GLY A CA 1
ATOM 817 C C . GLY A 1 104 ? 16.129 2.388 -23.287 1.00 88.56 104 GLY A C 1
ATOM 818 O O . GLY A 1 104 ? 15.374 3.131 -23.901 1.00 88.56 104 GLY A O 1
ATOM 819 N N . LEU A 1 105 ? 15.676 1.401 -22.506 1.00 87.88 105 LEU A N 1
ATOM 820 C CA . LEU A 1 105 ? 14.259 1.142 -22.256 1.00 87.88 105 LEU A CA 1
ATOM 821 C C . LEU A 1 105 ? 13.775 1.672 -20.900 1.00 87.88 105 LEU A C 1
ATOM 823 O O . LEU A 1 105 ? 12.583 1.570 -20.620 1.00 87.88 105 LEU A O 1
ATOM 827 N N . ARG A 1 106 ? 14.653 2.259 -20.076 1.00 88.19 106 ARG A N 1
ATOM 828 C CA . ARG A 1 106 ? 14.319 2.854 -18.768 1.00 88.19 106 ARG A CA 1
ATOM 829 C C . ARG A 1 106 ? 13.800 4.282 -18.926 1.00 88.19 106 ARG A C 1
ATOM 831 O O . ARG A 1 106 ? 14.360 5.222 -18.373 1.00 88.19 106 ARG A O 1
ATOM 838 N N . ILE A 1 107 ? 12.764 4.430 -19.739 1.00 88.56 107 ILE A N 1
ATOM 839 C CA . ILE A 1 107 ? 12.074 5.698 -19.960 1.00 88.56 107 ILE A CA 1
ATOM 840 C C . ILE A 1 107 ? 10.639 5.580 -19.471 1.00 88.56 107 ILE A C 1
ATOM 842 O O . ILE A 1 107 ? 10.040 4.503 -19.524 1.00 88.56 107 ILE A O 1
ATOM 846 N N . GLU A 1 108 ? 10.080 6.707 -19.049 1.00 89.31 108 GLU A N 1
ATOM 847 C CA . GLU A 1 108 ? 8.736 6.789 -18.483 1.00 89.31 108 GLU A CA 1
ATOM 848 C C . GLU A 1 108 ? 7.678 6.150 -19.399 1.00 89.31 108 GLU A C 1
ATOM 850 O O . GLU A 1 108 ? 6.867 5.341 -18.951 1.00 89.31 108 GLU A O 1
ATOM 855 N N . ALA A 1 109 ? 7.754 6.423 -20.708 1.00 90.31 109 ALA A N 1
ATOM 856 C CA . ALA A 1 109 ? 6.844 5.868 -21.711 1.00 90.31 109 ALA A CA 1
ATOM 857 C C . ALA A 1 109 ? 6.793 4.328 -21.694 1.00 90.31 109 ALA A C 1
ATOM 859 O O . ALA A 1 109 ? 5.722 3.736 -21.822 1.00 90.31 109 ALA A O 1
ATOM 860 N N . ASN A 1 110 ? 7.931 3.662 -21.478 1.00 90.50 110 ASN A N 1
ATOM 861 C CA . ASN A 1 110 ? 7.966 2.205 -21.371 1.00 90.50 110 ASN A CA 1
ATOM 862 C C . ASN A 1 110 ? 7.414 1.714 -20.031 1.00 90.50 110 ASN A C 1
ATOM 864 O O . ASN A 1 110 ? 6.823 0.638 -19.983 1.00 90.50 110 ASN A O 1
ATOM 868 N N . GLY A 1 111 ? 7.564 2.491 -18.955 1.00 89.31 111 GLY A N 1
ATOM 869 C CA . GLY A 1 111 ? 6.917 2.202 -17.676 1.00 89.31 111 GLY A CA 1
ATOM 870 C C . GLY A 1 111 ? 5.391 2.211 -17.795 1.00 89.31 111 GLY A C 1
ATOM 871 O O . GLY A 1 111 ? 4.751 1.254 -17.363 1.00 89.31 111 GLY A O 1
ATOM 872 N N . TRP A 1 112 ? 4.825 3.214 -18.478 1.00 90.44 112 TRP A N 1
ATOM 873 C CA . TRP A 1 112 ? 3.393 3.267 -18.805 1.00 90.44 112 TRP A CA 1
ATOM 874 C C . TRP A 1 112 ? 2.935 2.043 -19.609 1.00 90.44 112 TRP A C 1
ATOM 876 O O . TRP A 1 112 ? 1.937 1.410 -19.258 1.00 90.44 112 TRP A O 1
ATOM 886 N N . LEU A 1 113 ? 3.678 1.669 -20.658 1.00 91.06 113 LEU A N 1
ATOM 887 C CA . LEU A 1 113 ? 3.351 0.503 -21.486 1.00 91.06 113 LEU A CA 1
ATOM 888 C C . LEU A 1 113 ? 3.363 -0.805 -20.687 1.00 91.06 113 LEU A C 1
ATOM 890 O O . LEU A 1 113 ? 2.442 -1.608 -20.825 1.00 91.06 113 LEU A O 1
ATOM 894 N N . LEU A 1 114 ? 4.381 -1.019 -19.849 1.00 88.56 114 LEU A N 1
ATOM 895 C CA . LEU A 1 114 ? 4.493 -2.215 -19.010 1.00 88.56 114 LEU A CA 1
ATOM 896 C C . LEU A 1 114 ? 3.389 -2.268 -17.954 1.00 88.56 114 LEU A C 1
ATOM 898 O O . LEU A 1 114 ? 2.760 -3.307 -17.764 1.00 88.56 114 LEU A O 1
ATOM 902 N N . GLY A 1 115 ? 3.130 -1.145 -17.289 1.00 88.25 115 GLY A N 1
ATOM 903 C CA . GLY A 1 115 ? 2.113 -1.041 -16.253 1.00 88.25 115 GLY A CA 1
ATOM 904 C C . GLY A 1 115 ? 0.704 -1.346 -16.759 1.00 88.25 115 GLY A C 1
ATOM 905 O O . GLY A 1 115 ? -0.044 -2.077 -16.107 1.00 88.25 115 GLY A O 1
ATOM 906 N N . ALA A 1 116 ? 0.373 -0.869 -17.962 1.00 89.81 116 ALA A N 1
ATOM 907 C CA . ALA A 1 116 ? -0.913 -1.123 -18.607 1.00 89.81 116 ALA A CA 1
ATOM 908 C C . ALA A 1 116 ? -1.181 -2.613 -18.904 1.00 89.81 116 ALA A C 1
ATOM 910 O O . ALA A 1 116 ? -2.336 -2.997 -19.066 1.00 89.81 116 ALA A O 1
ATOM 911 N N . GLN A 1 117 ? -0.147 -3.464 -18.959 1.00 89.50 117 GLN A N 1
ATOM 912 C CA . GLN A 1 117 ? -0.313 -4.910 -19.171 1.00 89.50 117 GLN A CA 1
ATOM 913 C C . GLN A 1 117 ? -0.711 -5.670 -17.897 1.00 89.50 117 GLN A C 1
ATOM 915 O O . GLN A 1 117 ? -1.197 -6.794 -17.987 1.00 89.50 117 GLN A O 1
ATOM 920 N N . VAL A 1 118 ? -0.485 -5.096 -16.711 1.00 85.19 118 VAL A N 1
ATOM 921 C CA . VAL A 1 118 ? -0.687 -5.796 -15.430 1.00 85.19 118 VAL A CA 1
ATOM 922 C C . VAL A 1 118 ? -2.078 -5.536 -14.849 1.00 85.19 118 VAL A C 1
ATOM 924 O O . VAL A 1 118 ? -2.640 -6.399 -14.177 1.00 85.19 118 VAL A O 1
ATOM 927 N N . GLY A 1 119 ? -2.655 -4.361 -15.110 1.00 84.19 119 GLY A N 1
ATOM 928 C CA . GLY A 1 119 ? -3.975 -3.994 -14.608 1.00 84.19 119 GLY A CA 1
ATOM 929 C C . GLY A 1 119 ? -4.285 -2.511 -14.786 1.00 84.19 119 GLY A C 1
ATOM 930 O O . GLY A 1 119 ? -3.816 -1.870 -15.726 1.00 84.19 119 GLY A O 1
ATOM 931 N N . LYS A 1 120 ? -5.080 -1.949 -13.864 1.00 89.38 120 LYS A N 1
ATOM 932 C CA . LYS A 1 120 ? -5.336 -0.505 -13.828 1.00 89.38 120 LYS A CA 1
ATOM 933 C C . LYS A 1 120 ? -4.069 0.216 -13.378 1.00 89.38 120 LYS A C 1
ATOM 935 O O . LYS A 1 120 ? -3.755 0.253 -12.192 1.00 89.38 120 LYS A O 1
ATOM 940 N N . PHE A 1 121 ? -3.362 0.783 -14.341 1.00 89.56 121 PHE A N 1
ATOM 941 C CA . PHE A 1 121 ? -2.148 1.532 -14.082 1.00 89.56 121 PHE A CA 1
ATOM 942 C C . PHE A 1 121 ? -2.455 2.928 -13.522 1.00 89.56 121 PHE A C 1
ATOM 944 O O . PHE A 1 121 ? -3.416 3.565 -13.958 1.00 89.56 121 PHE A O 1
ATOM 951 N N . LEU A 1 122 ? -1.670 3.372 -12.536 1.00 88.62 122 LEU A N 1
ATOM 952 C CA . LEU A 1 122 ? -1.890 4.635 -11.820 1.00 88.62 122 LEU A CA 1
ATOM 953 C C . LEU A 1 122 ? -0.743 5.623 -12.033 1.00 88.62 122 LEU A C 1
ATOM 955 O O . LEU A 1 122 ? -0.997 6.770 -12.385 1.00 88.62 122 LEU A O 1
ATO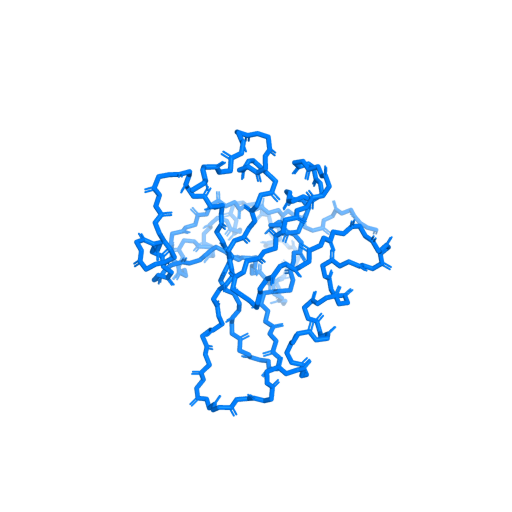M 959 N N . GLU A 1 123 ? 0.499 5.177 -11.838 1.00 89.44 123 GLU A N 1
ATOM 960 C CA . GLU A 1 123 ? 1.675 6.045 -11.842 1.00 89.44 123 GLU A CA 1
ATOM 961 C C . GLU A 1 123 ? 2.944 5.260 -12.204 1.00 89.44 123 GLU A C 1
ATOM 963 O O . GLU A 1 123 ? 3.063 4.068 -11.908 1.00 89.44 123 GLU A O 1
ATOM 968 N N . VAL A 1 124 ? 3.911 5.947 -12.818 1.00 89.38 124 VAL A N 1
ATOM 969 C CA . VAL A 1 124 ? 5.285 5.481 -13.029 1.00 89.38 124 VAL A CA 1
ATOM 970 C C . VAL A 1 124 ? 6.253 6.452 -12.363 1.00 89.38 124 VAL A C 1
ATOM 972 O O . VAL A 1 124 ? 6.155 7.660 -12.549 1.00 89.38 124 VAL A O 1
ATOM 975 N N . THR A 1 125 ? 7.242 5.911 -11.655 1.00 83.62 125 THR A N 1
ATOM 976 C CA . THR A 1 125 ? 8.403 6.677 -11.200 1.00 83.62 125 THR A CA 1
ATOM 977 C C . THR A 1 125 ? 9.681 6.106 -11.809 1.00 83.62 125 THR A C 1
ATOM 979 O O . THR A 1 125 ? 9.870 4.887 -11.889 1.00 83.62 125 THR A O 1
ATOM 982 N N . ASN A 1 126 ? 10.575 6.985 -12.258 1.00 70.50 126 ASN A N 1
ATOM 983 C CA . ASN A 1 126 ? 11.949 6.595 -12.533 1.00 70.50 126 ASN A CA 1
ATOM 984 C C . ASN A 1 126 ? 12.629 6.561 -11.167 1.00 70.50 126 ASN A C 1
ATOM 986 O O . ASN A 1 126 ? 12.744 7.607 -10.545 1.00 70.50 126 ASN A O 1
ATOM 990 N N . GLY A 1 127 ? 13.062 5.393 -10.686 1.00 62.97 127 GLY A N 1
ATOM 991 C CA . GLY A 1 127 ? 13.668 5.224 -9.351 1.00 62.97 127 GLY A CA 1
ATOM 992 C C . GLY A 1 127 ? 15.000 5.962 -9.112 1.00 62.97 127 GLY A C 1
ATOM 993 O O . GLY A 1 127 ? 15.823 5.489 -8.334 1.00 62.97 127 GLY A O 1
ATOM 994 N N . GLY A 1 128 ? 15.254 7.067 -9.813 1.00 54.12 128 GLY A N 1
ATOM 995 C CA . GLY A 1 128 ? 16.345 7.993 -9.576 1.00 54.12 128 GLY A CA 1
ATOM 996 C C . GLY A 1 128 ? 15.953 9.012 -8.516 1.00 54.12 128 GLY A C 1
ATOM 997 O O . GLY A 1 128 ? 15.383 10.040 -8.846 1.00 54.12 128 GLY A O 1
ATOM 998 N N . GLU A 1 129 ? 16.246 8.670 -7.265 1.00 41.41 129 GLU A N 1
ATOM 999 C CA . GLU A 1 129 ? 16.932 9.501 -6.264 1.00 41.41 129 GLU A CA 1
ATOM 1000 C C . GLU A 1 129 ? 16.899 8.748 -4.925 1.00 41.41 129 GLU A C 1
ATOM 1002 O O . GLU A 1 129 ? 15.911 8.761 -4.192 1.00 41.41 129 GLU A O 1
ATOM 1007 N N . ARG A 1 130 ? 17.994 8.039 -4.637 1.00 36.16 130 ARG A N 1
ATOM 1008 C CA . ARG A 1 130 ? 18.451 7.694 -3.289 1.00 36.16 130 ARG A CA 1
ATOM 1009 C C . ARG A 1 130 ? 19.969 7.733 -3.272 1.00 36.16 130 ARG A C 1
ATOM 1011 O O . ARG A 1 130 ? 20.564 7.182 -4.226 1.00 36.16 130 ARG A O 1
#